Protein AF-A0A962P7S4-F1 (afdb_monomer)

Mean predicted aligned error: 7.28 Å

Foldseek 3Di:
DDWDDDPNDIDDPVPDDPVRVVCPVVVVVVVVVVVVVVVVVVVVVVVVVVVVVVVVVVCVPPDDPPDD

Structure (mmCIF, N/CA/C/O backbone):
data_AF-A0A962P7S4-F1
#
_entry.id   AF-A0A962P7S4-F1
#
loop_
_atom_site.group_PDB
_atom_site.id
_atom_site.type_symbol
_atom_site.label_atom_id
_atom_site.label_alt_id
_atom_site.label_comp_id
_atom_site.label_asym_id
_atom_site.label_entity_id
_atom_site.label_seq_id
_atom_site.pdbx_PDB_ins_code
_atom_site.Cartn_x
_atom_site.Cartn_y
_atom_site.Cartn_z
_atom_site.occupancy
_atom_s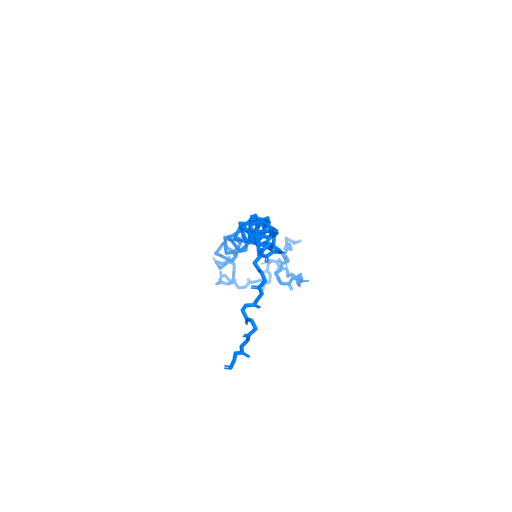ite.B_iso_or_equiv
_atom_site.auth_seq_id
_atom_site.auth_comp_id
_atom_site.auth_asym_id
_atom_site.auth_atom_id
_atom_site.pdbx_PDB_model_num
ATOM 1 N N . MET A 1 1 ? -29.145 -3.378 14.685 1.00 62.75 1 MET A N 1
ATOM 2 C CA . MET A 1 1 ? -27.966 -2.734 15.296 1.00 62.75 1 MET A CA 1
ATOM 3 C C . MET A 1 1 ? -26.966 -2.499 14.181 1.00 62.75 1 MET A C 1
ATOM 5 O O . MET A 1 1 ? -26.894 -3.368 13.318 1.00 62.75 1 MET A O 1
ATOM 9 N N . PRO A 1 2 ? -26.297 -1.339 14.112 1.00 83.31 2 PRO A N 1
ATOM 10 C CA . PRO A 1 2 ? -25.276 -1.087 13.103 1.00 83.31 2 PRO A CA 1
ATOM 11 C C . PRO A 1 2 ? -24.088 -2.038 13.296 1.00 83.31 2 PRO A C 1
ATOM 13 O O . PRO A 1 2 ? -23.614 -2.248 14.408 1.00 83.31 2 PRO A O 1
ATOM 16 N N . ASN A 1 3 ? -23.607 -2.607 12.200 1.00 87.56 3 ASN A N 1
ATOM 17 C CA . ASN A 1 3 ? -22.529 -3.583 12.147 1.00 87.56 3 ASN A CA 1
ATOM 18 C C . ASN A 1 3 ? -21.345 -2.978 11.382 1.00 87.56 3 ASN A C 1
ATOM 20 O O . ASN A 1 3 ? -21.516 -2.196 10.445 1.00 87.56 3 ASN A O 1
ATOM 24 N N . ILE A 1 4 ? -20.130 -3.318 11.802 1.00 88.44 4 ILE A N 1
ATOM 25 C CA . ILE A 1 4 ? -18.879 -2.888 11.176 1.00 88.44 4 ILE A CA 1
ATOM 26 C C . ILE A 1 4 ? -17.995 -4.104 10.925 1.00 88.44 4 ILE A C 1
ATOM 28 O O . ILE A 1 4 ? -17.806 -4.941 11.803 1.00 88.44 4 ILE A O 1
ATOM 32 N N . THR A 1 5 ? -17.392 -4.157 9.741 1.00 88.94 5 THR A N 1
ATOM 33 C CA . THR A 1 5 ? -16.373 -5.153 9.414 1.00 88.94 5 THR A CA 1
ATOM 34 C C . THR A 1 5 ? -14.985 -4.574 9.656 1.00 88.94 5 THR A C 1
ATOM 36 O O . THR A 1 5 ? -14.636 -3.545 9.082 1.00 88.94 5 THR A O 1
ATOM 39 N N . ILE A 1 6 ? -14.189 -5.238 10.493 1.00 87.69 6 ILE A N 1
ATOM 40 C CA . ILE A 1 6 ? -12.780 -4.914 10.753 1.00 87.69 6 ILE A CA 1
ATOM 41 C C . ILE A 1 6 ? -11.969 -6.180 10.496 1.00 87.69 6 ILE A C 1
ATOM 43 O O . ILE A 1 6 ? -12.284 -7.231 11.051 1.00 87.69 6 ILE A O 1
ATOM 47 N N . ASN A 1 7 ? -10.934 -6.101 9.654 1.00 85.31 7 ASN A N 1
ATOM 48 C CA . ASN A 1 7 ? -10.084 -7.249 9.300 1.00 85.31 7 ASN A CA 1
ATOM 49 C C . ASN A 1 7 ? -10.883 -8.482 8.825 1.00 85.31 7 ASN A C 1
ATOM 51 O O . ASN A 1 7 ? -10.572 -9.615 9.184 1.00 85.31 7 ASN A O 1
ATOM 55 N N . GLY A 1 8 ? -11.960 -8.259 8.064 1.00 86.62 8 GLY A N 1
ATOM 56 C CA . GLY A 1 8 ? -12.824 -9.327 7.546 1.00 86.62 8 GLY A CA 1
ATOM 57 C C . GLY A 1 8 ? -13.755 -9.973 8.578 1.00 86.62 8 GLY A C 1
ATOM 58 O O . GLY A 1 8 ? -14.506 -10.877 8.223 1.00 86.62 8 GLY A O 1
ATOM 59 N N . LYS A 1 9 ? -13.749 -9.512 9.834 1.00 90.44 9 LYS A N 1
ATOM 60 C CA . LYS A 1 9 ? -14.667 -9.973 10.876 1.00 90.44 9 LYS A CA 1
ATOM 61 C C . LYS A 1 9 ? -15.729 -8.921 11.159 1.00 90.44 9 LYS A C 1
ATOM 63 O O . LYS A 1 9 ? -15.428 -7.735 11.267 1.00 90.44 9 LYS A O 1
ATOM 68 N N . GLU A 1 10 ? -16.968 -9.372 11.282 1.00 92.19 10 GLU A N 1
ATOM 69 C CA . GLU A 1 10 ? -18.109 -8.520 11.586 1.00 92.19 10 GLU A CA 1
ATOM 70 C C . GLU A 1 10 ? -18.246 -8.308 13.098 1.00 92.19 10 GLU A C 1
ATOM 72 O O . GLU A 1 10 ? -18.113 -9.242 13.896 1.00 92.19 10 GLU A O 1
ATOM 77 N N . TYR A 1 11 ? -18.509 -7.063 13.485 1.00 90.75 11 TYR A N 1
ATOM 78 C CA . TYR A 1 11 ? -18.705 -6.640 14.861 1.00 90.75 11 TYR A CA 1
ATOM 79 C C . TYR A 1 11 ? -19.984 -5.824 14.977 1.00 90.75 11 TYR A C 1
ATOM 81 O O . TYR A 1 11 ? -20.262 -4.938 14.170 1.00 90.75 11 TYR A O 1
ATOM 89 N N . ASP A 1 12 ? -20.735 -6.106 16.032 1.00 93.12 12 ASP A N 1
ATOM 90 C CA . ASP A 1 12 ? -21.865 -5.291 16.450 1.00 93.12 12 ASP A CA 1
ATOM 91 C C . ASP A 1 12 ? -21.336 -4.005 17.092 1.00 93.12 12 ASP A C 1
ATOM 93 O O . ASP A 1 12 ? -20.631 -4.051 18.106 1.00 93.12 12 ASP A O 1
ATOM 97 N N . LEU A 1 13 ? -21.643 -2.864 16.480 1.00 87.88 13 LEU A N 1
ATOM 98 C CA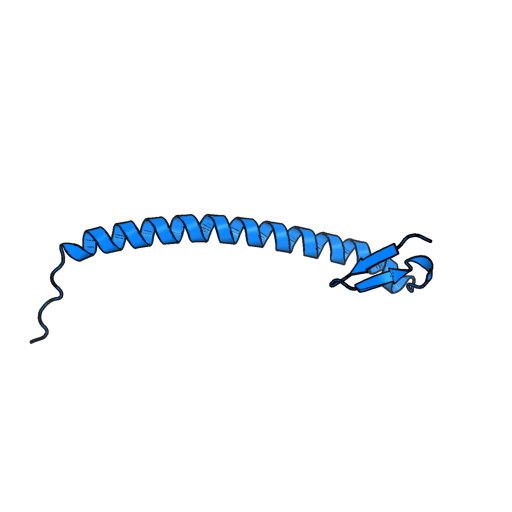 . LEU A 1 13 ? -21.113 -1.568 16.883 1.00 87.88 13 LEU A CA 1
ATOM 99 C C . LEU A 1 13 ? -21.599 -1.184 18.286 1.00 87.88 13 LEU A C 1
ATOM 101 O O . LEU A 1 13 ? -20.858 -0.540 19.027 1.00 87.88 13 LEU A O 1
ATOM 105 N N . ASP A 1 14 ? -22.785 -1.641 18.691 1.00 91.00 14 ASP A N 1
ATOM 106 C CA . ASP A 1 14 ? -23.351 -1.368 20.014 1.00 91.00 14 ASP A CA 1
ATOM 107 C C . ASP A 1 14 ? -22.618 -2.141 21.124 1.00 91.00 14 ASP A C 1
ATOM 109 O O . ASP A 1 14 ? -22.590 -1.695 22.271 1.00 91.00 14 ASP A O 1
ATOM 113 N N . LYS A 1 15 ? -21.940 -3.245 20.777 1.00 92.81 15 LYS A N 1
ATOM 114 C CA . LYS A 1 15 ? -21.139 -4.070 21.701 1.00 92.81 15 LYS A CA 1
ATOM 115 C C . LYS A 1 15 ? -19.683 -3.621 21.831 1.00 92.81 15 LYS A C 1
ATOM 117 O O . LYS A 1 15 ? -18.937 -4.198 22.622 1.00 92.81 15 LYS A O 1
ATOM 122 N N . LEU A 1 16 ? -19.255 -2.623 21.057 1.00 90.44 16 LEU A N 1
ATOM 123 C CA . LEU A 1 16 ? -17.904 -2.072 21.148 1.00 90.44 16 LEU A CA 1
ATOM 124 C C . LEU A 1 16 ? -17.780 -1.116 22.339 1.00 90.44 16 LEU A C 1
ATOM 126 O O . LEU A 1 16 ? -18.692 -0.336 22.620 1.00 90.44 16 LEU A O 1
ATOM 130 N N . SER A 1 17 ? -16.618 -1.132 22.996 1.00 93.19 17 SER A N 1
ATOM 131 C CA . SER A 1 17 ? -16.289 -0.146 24.029 1.00 93.19 17 SER A CA 1
ATOM 132 C C . SER A 1 17 ? -16.163 1.258 23.432 1.00 93.19 17 SER A C 1
ATOM 134 O O . SER A 1 17 ? -15.829 1.415 22.255 1.00 93.19 17 SER A O 1
ATOM 136 N N . ASP A 1 18 ? -16.363 2.293 24.248 1.00 91.75 18 ASP A N 1
ATOM 137 C CA . ASP A 1 18 ? -16.232 3.685 23.792 1.00 91.75 18 ASP A CA 1
ATOM 138 C C . ASP A 1 18 ? -14.824 3.994 23.274 1.00 91.75 18 ASP A C 1
ATOM 140 O O . ASP A 1 18 ? -14.666 4.672 22.259 1.00 91.75 18 ASP A O 1
ATOM 144 N N . ASN A 1 19 ? -13.794 3.413 23.900 1.00 92.00 19 ASN A N 1
ATOM 145 C CA . ASN A 1 19 ? -12.424 3.514 23.403 1.00 92.00 19 ASN A CA 1
ATOM 146 C C . ASN A 1 19 ? -12.281 2.879 22.008 1.00 92.00 19 ASN A C 1
ATOM 148 O O . ASN A 1 19 ? -11.705 3.488 21.111 1.00 92.00 19 ASN A O 1
ATOM 152 N N . ALA A 1 20 ? -12.848 1.686 21.788 1.00 90.44 20 ALA A N 1
ATOM 153 C CA . ALA A 1 20 ? -12.810 1.036 20.478 1.00 90.44 20 ALA A CA 1
ATOM 154 C C . ALA A 1 20 ? -13.542 1.866 19.415 1.00 90.44 20 ALA A C 1
ATOM 156 O O . ALA A 1 20 ? -12.995 2.084 18.335 1.00 90.44 20 ALA A O 1
ATOM 15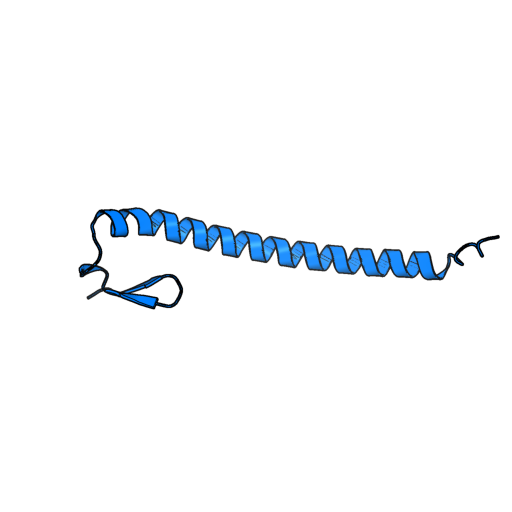7 N N . LYS A 1 21 ? -14.731 2.395 19.739 1.00 89.56 21 LYS A N 1
ATOM 158 C CA . LYS A 1 21 ? -15.491 3.311 18.872 1.00 89.56 21 LYS A CA 1
ATOM 159 C C . LYS A 1 21 ? -14.678 4.558 18.512 1.00 89.56 21 LYS A C 1
ATOM 161 O O . LYS A 1 21 ? -14.665 4.949 17.347 1.00 89.56 21 LYS A O 1
ATOM 166 N N . GLY A 1 22 ? -13.954 5.131 19.476 1.00 91.00 22 GLY A N 1
ATOM 167 C CA . GLY A 1 22 ? -13.078 6.287 19.265 1.00 91.00 22 GLY A CA 1
ATOM 168 C C . GLY A 1 22 ? -11.932 6.027 18.280 1.00 91.00 22 GLY A C 1
ATOM 169 O O . GLY A 1 22 ? -11.565 6.918 17.518 1.00 91.00 22 GLY A O 1
ATOM 170 N N . GLN A 1 23 ? -11.413 4.798 18.225 1.00 93.12 23 GLN A N 1
ATOM 171 C CA . GLN A 1 23 ? -10.328 4.427 17.308 1.00 93.12 23 GLN A CA 1
ATOM 172 C C . GLN A 1 23 ? -10.805 4.076 15.888 1.00 93.12 23 GLN A C 1
ATOM 174 O O . GLN A 1 23 ? -9.989 4.039 14.966 1.00 93.12 23 GLN A O 1
ATOM 179 N N . LEU A 1 24 ? -12.109 3.855 15.669 1.00 91.31 24 LEU A N 1
ATOM 180 C CA . LEU A 1 24 ? -12.639 3.461 14.353 1.00 91.31 24 LEU A CA 1
ATOM 181 C C . LEU A 1 24 ? -12.363 4.497 13.260 1.00 91.31 24 LEU A C 1
ATOM 183 O O . LEU A 1 24 ? -12.153 4.128 12.106 1.00 91.31 24 LEU A O 1
ATOM 187 N N . SER A 1 25 ? -12.368 5.786 13.609 1.00 89.69 25 SER A N 1
ATOM 188 C CA . SER A 1 25 ? -12.055 6.858 12.658 1.00 89.69 25 SER A CA 1
ATOM 189 C C . SER A 1 25 ? -10.602 6.767 12.187 1.00 89.69 25 SER A C 1
ATOM 191 O O . SER A 1 25 ? -10.338 6.707 10.987 1.00 89.69 25 SER A O 1
ATOM 193 N N . SER A 1 26 ? -9.666 6.656 13.134 1.00 93.62 26 SER A N 1
ATOM 194 C CA . SER A 1 26 ? -8.235 6.506 12.857 1.00 93.62 26 SER A CA 1
ATOM 195 C C . SER A 1 26 ? -7.943 5.264 12.017 1.00 93.62 26 SER A C 1
ATOM 197 O O . SER A 1 26 ? -7.174 5.338 11.062 1.00 93.62 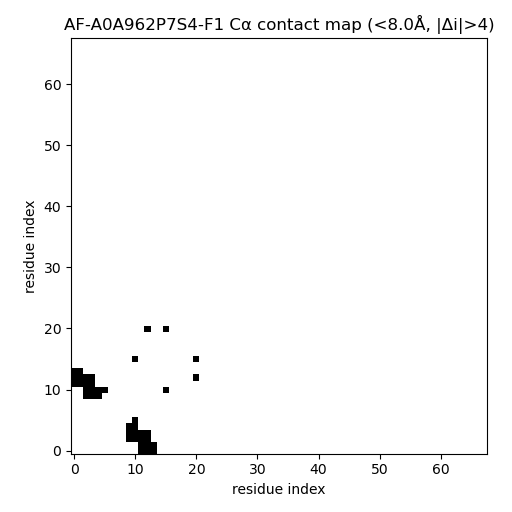26 SER A O 1
ATOM 199 N N . LEU A 1 27 ? -8.598 4.140 12.332 1.00 93.25 27 LEU A N 1
ATOM 200 C CA . LEU A 1 27 ? -8.463 2.899 11.573 1.00 93.25 27 LEU A CA 1
ATOM 201 C C . LEU A 1 27 ? -8.900 3.079 10.112 1.00 93.25 27 LEU A C 1
ATOM 203 O O . LEU A 1 27 ? -8.141 2.759 9.204 1.00 93.25 27 LEU A O 1
ATOM 207 N N . ARG A 1 28 ? -10.077 3.671 9.875 1.00 90.75 28 ARG A N 1
ATOM 208 C CA . ARG A 1 28 ? -10.580 3.923 8.512 1.00 90.75 28 ARG A CA 1
ATOM 209 C C . ARG A 1 28 ? -9.657 4.831 7.705 1.00 90.75 28 ARG A C 1
ATOM 211 O O . ARG A 1 28 ? -9.466 4.599 6.515 1.00 90.75 28 ARG A O 1
ATOM 218 N N . ILE A 1 29 ? -9.088 5.856 8.338 1.00 95.00 29 ILE A N 1
ATOM 219 C CA . ILE A 1 29 ? -8.120 6.751 7.691 1.00 95.00 29 ILE A CA 1
ATOM 220 C C . ILE A 1 29 ? -6.854 5.976 7.308 1.00 95.00 29 ILE A C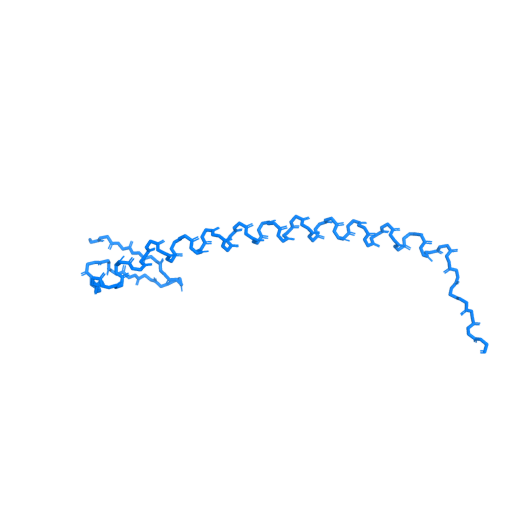 1
ATOM 222 O O . ILE A 1 29 ? -6.352 6.132 6.193 1.00 95.00 29 ILE A O 1
ATOM 226 N N . ALA A 1 30 ? -6.350 5.119 8.201 1.00 96.44 30 ALA A N 1
ATOM 227 C CA . ALA A 1 30 ? -5.197 4.275 7.912 1.00 96.44 30 ALA A CA 1
ATOM 228 C C . ALA A 1 30 ? -5.476 3.322 6.738 1.00 96.44 30 ALA A C 1
ATOM 230 O O . ALA A 1 30 ? -4.675 3.268 5.805 1.00 96.44 30 ALA A O 1
ATOM 231 N N . ASP A 1 31 ? -6.632 2.655 6.723 1.00 94.25 31 ASP A N 1
ATOM 232 C CA . ASP A 1 31 ? -7.037 1.752 5.639 1.00 94.25 31 ASP A CA 1
ATOM 233 C C . ASP A 1 31 ? -7.116 2.478 4.287 1.00 94.25 31 ASP A C 1
ATOM 235 O O . ASP A 1 31 ? -6.588 2.000 3.280 1.00 94.25 31 ASP A O 1
ATOM 239 N N . GLN A 1 32 ? -7.711 3.675 4.259 1.00 95.88 32 GLN A N 1
ATOM 240 C CA . GLN A 1 32 ? -7.756 4.512 3.057 1.00 95.88 32 GLN A CA 1
ATOM 241 C C . GLN A 1 32 ? -6.352 4.885 2.571 1.00 95.88 32 GLN A C 1
ATOM 243 O O . GLN A 1 32 ? -6.073 4.826 1.371 1.00 95.88 32 GLN A O 1
ATOM 248 N N . LYS A 1 33 ? -5.447 5.237 3.493 1.00 98.25 33 LYS A N 1
ATOM 249 C CA . LYS A 1 33 ? -4.073 5.595 3.136 1.00 98.25 33 LYS A CA 1
ATOM 250 C C . LYS A 1 33 ? -3.293 4.397 2.599 1.00 98.25 33 LYS A C 1
ATOM 252 O O . LYS A 1 33 ? -2.547 4.551 1.634 1.00 98.25 33 LYS A O 1
ATOM 257 N N . ILE A 1 34 ? -3.487 3.214 3.178 1.00 97.69 34 ILE A N 1
ATOM 258 C CA . ILE A 1 34 ? -2.894 1.966 2.689 1.00 97.69 34 ILE A CA 1
ATOM 259 C C . ILE A 1 34 ? -3.367 1.683 1.260 1.00 97.69 34 ILE A C 1
ATOM 261 O O . ILE A 1 34 ? -2.534 1.441 0.388 1.00 97.69 34 ILE A O 1
ATOM 265 N N . ALA A 1 35 ? -4.673 1.777 0.997 1.00 97.69 35 ALA A N 1
ATOM 266 C CA . ALA A 1 35 ? -5.224 1.561 -0.340 1.00 97.69 35 ALA A CA 1
ATOM 267 C C . ALA A 1 35 ? -4.647 2.549 -1.372 1.00 97.69 35 ALA A C 1
ATOM 269 O O . ALA A 1 35 ? -4.274 2.151 -2.476 1.00 97.69 35 ALA A O 1
ATOM 270 N N . GLN A 1 36 ? -4.502 3.825 -0.998 1.00 98.44 36 GLN A N 1
ATOM 271 C CA . GLN A 1 36 ? -3.865 4.830 -1.852 1.00 98.44 36 GLN A CA 1
ATOM 272 C C . GLN A 1 36 ? -2.407 4.464 -2.172 1.00 98.44 36 GLN A C 1
ATOM 274 O O . GLN A 1 36 ? -2.007 4.473 -3.334 1.00 98.44 36 GLN A O 1
ATOM 279 N N . LEU A 1 37 ? -1.615 4.113 -1.155 1.00 98.75 37 LEU A N 1
ATOM 280 C CA . LEU A 1 37 ? -0.208 3.749 -1.336 1.00 98.75 37 LEU A CA 1
ATOM 281 C C . LEU A 1 37 ? -0.049 2.500 -2.211 1.00 98.75 37 LEU A C 1
ATOM 283 O O . LEU A 1 37 ? 0.861 2.437 -3.031 1.00 98.75 37 LEU A O 1
ATOM 287 N N . GLN A 1 38 ? -0.946 1.521 -2.089 1.00 98.62 38 GLN A N 1
ATOM 288 C CA . GLN A 1 38 ? -0.951 0.345 -2.962 1.00 98.62 38 GLN A CA 1
ATOM 289 C C . GLN A 1 38 ? -1.197 0.717 -4.431 1.00 98.62 38 GLN A C 1
ATOM 291 O O . GLN A 1 38 ? -0.536 0.169 -5.315 1.00 98.62 38 GLN A O 1
ATOM 296 N N . ALA A 1 39 ? -2.090 1.674 -4.700 1.00 98.56 39 ALA A N 1
ATOM 297 C CA . ALA A 1 39 ? -2.310 2.180 -6.054 1.00 98.56 39 ALA A CA 1
ATOM 298 C C . ALA A 1 39 ? -1.065 2.899 -6.609 1.00 98.56 39 ALA A C 1
ATOM 300 O O . ALA A 1 39 ? -0.673 2.665 -7.754 1.00 98.56 39 ALA A O 1
ATOM 301 N N . GLU A 1 40 ? -0.401 3.720 -5.790 1.00 98.69 40 GLU A N 1
ATOM 302 C CA . GLU A 1 40 ? 0.858 4.386 -6.156 1.00 98.69 40 GLU A CA 1
ATOM 303 C C . GLU A 1 40 ? 1.975 3.366 -6.444 1.00 98.69 40 GLU A C 1
ATOM 305 O O . GLU A 1 40 ? 2.680 3.480 -7.449 1.00 98.69 40 GLU A O 1
ATOM 310 N N . ILE A 1 41 ? 2.090 2.313 -5.628 1.00 98.75 41 ILE A N 1
ATOM 311 C CA . ILE A 1 41 ? 3.034 1.209 -5.852 1.00 98.75 41 ILE A CA 1
ATOM 312 C C . ILE A 1 41 ? 2.772 0.532 -7.202 1.00 98.75 41 ILE A C 1
ATOM 314 O O . ILE A 1 41 ? 3.714 0.335 -7.970 1.00 98.75 41 ILE A O 1
ATOM 318 N N . ALA A 1 42 ? 1.518 0.202 -7.523 1.00 98.56 42 ALA A N 1
ATOM 319 C CA . ALA A 1 42 ? 1.170 -0.449 -8.788 1.00 98.56 42 ALA A CA 1
ATOM 320 C C . ALA A 1 42 ? 1.532 0.417 -10.012 1.00 98.56 42 ALA A C 1
ATOM 322 O O . ALA A 1 42 ? 2.050 -0.083 -11.020 1.00 98.56 42 ALA A O 1
ATOM 323 N N . LEU A 1 43 ? 1.324 1.733 -9.907 1.00 98.69 43 LEU A N 1
ATOM 324 C CA . LEU A 1 43 ? 1.723 2.696 -10.932 1.00 98.69 43 LEU A CA 1
ATOM 325 C C . LEU A 1 43 ? 3.243 2.690 -11.140 1.00 98.69 43 LEU A C 1
ATOM 327 O O . LEU A 1 43 ? 3.722 2.539 -12.267 1.00 98.69 43 LEU A O 1
ATOM 331 N N . VAL A 1 44 ? 4.014 2.786 -10.055 1.00 98.75 44 VAL A N 1
ATOM 332 C CA . VAL A 1 44 ? 5.483 2.819 -10.126 1.00 98.75 44 VAL A CA 1
ATOM 333 C C . VAL A 1 44 ? 6.054 1.483 -10.610 1.00 98.75 44 VAL A C 1
ATOM 335 O O . VAL A 1 44 ? 6.990 1.470 -11.409 1.00 98.75 44 VAL A O 1
ATOM 338 N N . GLN A 1 45 ? 5.473 0.350 -10.208 1.00 98.81 45 GLN A N 1
ATOM 339 C CA . GLN A 1 45 ? 5.856 -0.976 -10.706 1.00 98.81 45 GLN A CA 1
ATOM 340 C C . GLN A 1 45 ? 5.689 -1.088 -12.226 1.00 98.81 45 GLN A C 1
ATOM 342 O O . GLN A 1 45 ? 6.556 -1.642 -12.905 1.00 98.81 45 GLN A O 1
ATOM 347 N N . THR A 1 46 ? 4.616 -0.518 -12.778 1.00 98.56 46 THR A N 1
ATOM 348 C CA . THR A 1 46 ? 4.394 -0.475 -14.229 1.00 98.56 46 THR A CA 1
ATOM 349 C C . THR A 1 46 ? 5.503 0.305 -14.937 1.00 98.56 46 THR A C 1
ATOM 351 O O . THR A 1 46 ? 6.090 -0.201 -15.898 1.00 98.56 46 THR A O 1
ATOM 354 N N . ALA A 1 47 ? 5.849 1.493 -14.428 1.00 98.44 47 ALA A N 1
ATOM 355 C CA . ALA A 1 47 ? 6.942 2.307 -14.963 1.00 98.44 47 ALA A CA 1
ATOM 356 C C . ALA A 1 47 ? 8.295 1.580 -14.870 1.00 98.44 47 ALA A C 1
ATOM 358 O O . ALA A 1 47 ? 9.010 1.467 -15.865 1.00 98.44 47 ALA A O 1
ATOM 359 N N . ARG A 1 48 ? 8.612 0.988 -13.711 1.00 98.69 48 ARG A N 1
ATOM 360 C CA . ARG A 1 48 ? 9.825 0.182 -13.505 1.00 98.69 48 ARG A CA 1
ATOM 361 C C . ARG A 1 48 ? 9.927 -0.956 -14.515 1.00 98.69 48 ARG A C 1
ATOM 363 O O . ARG A 1 48 ? 10.999 -1.189 -15.063 1.00 98.69 48 ARG A O 1
ATOM 370 N N . ASN A 1 49 ? 8.829 -1.664 -14.774 1.00 98.50 49 ASN A N 1
ATOM 371 C CA . ASN A 1 49 ? 8.813 -2.759 -15.742 1.00 98.50 49 ASN A CA 1
ATOM 372 C C . ASN A 1 49 ? 9.015 -2.264 -17.180 1.00 98.50 49 ASN A C 1
ATOM 374 O O . ASN A 1 49 ? 9.654 -2.956 -17.970 1.00 98.50 49 ASN A O 1
ATOM 378 N N . ALA A 1 50 ? 8.511 -1.076 -17.528 1.00 98.31 50 ALA A N 1
ATOM 379 C CA . ALA A 1 50 ? 8.799 -0.452 -18.818 1.00 98.31 50 ALA A CA 1
ATOM 380 C C . ALA A 1 50 ? 10.288 -0.113 -18.962 1.00 98.31 50 ALA A C 1
ATOM 382 O O . ALA A 1 50 ? 10.905 -0.519 -19.946 1.00 98.31 50 ALA A O 1
ATOM 383 N N . TYR A 1 51 ? 10.879 0.535 -17.957 1.00 98.31 51 TYR A N 1
ATOM 384 C CA . TYR A 1 51 ? 12.304 0.866 -17.960 1.00 98.31 51 TYR A CA 1
ATOM 385 C C . TYR A 1 51 ? 13.193 -0.377 -17.990 1.00 98.31 51 TYR A C 1
ATOM 387 O O . TYR A 1 51 ? 14.145 -0.414 -18.760 1.00 98.31 51 TYR A O 1
ATOM 395 N N . ALA A 1 52 ? 12.851 -1.431 -17.244 1.00 98.00 52 ALA A N 1
ATOM 396 C CA . ALA A 1 52 ? 13.590 -2.692 -17.283 1.00 98.00 52 ALA A CA 1
ATOM 397 C C . ALA A 1 52 ? 13.624 -3.299 -18.696 1.00 98.00 52 ALA A C 1
ATOM 399 O O . ALA A 1 52 ? 14.678 -3.736 -1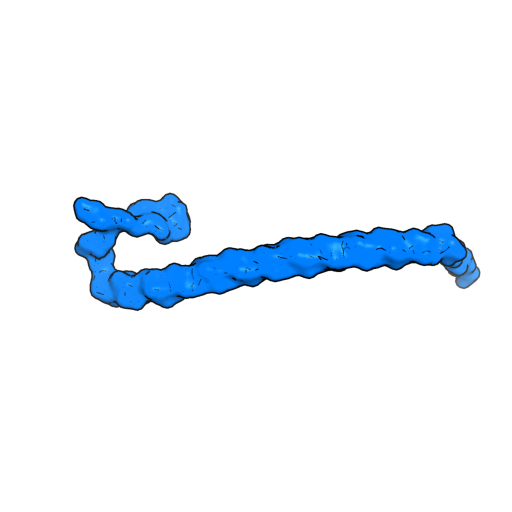9.146 1.00 98.00 52 ALA A O 1
ATOM 400 N N . ARG A 1 53 ? 12.496 -3.270 -19.424 1.00 97.06 53 ARG A N 1
ATOM 401 C CA . ARG A 1 53 ? 12.446 -3.732 -20.822 1.00 97.06 53 ARG A CA 1
ATOM 402 C C . ARG A 1 53 ? 13.291 -2.871 -21.754 1.00 97.06 53 ARG A C 1
ATOM 404 O O . ARG A 1 53 ? 13.879 -3.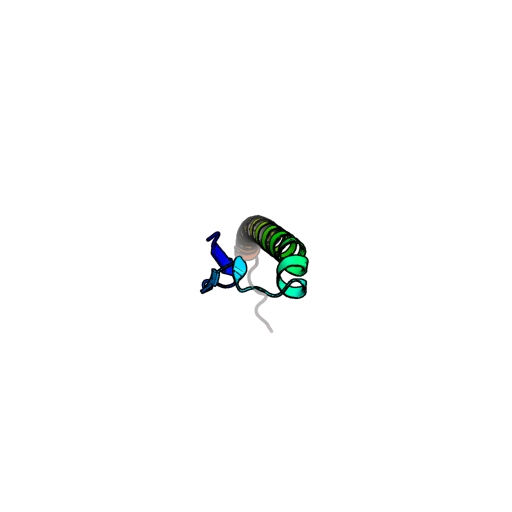406 -22.682 1.00 97.06 53 ARG A O 1
ATOM 411 N N . MET A 1 54 ? 13.323 -1.555 -21.547 1.00 96.56 54 MET A N 1
ATOM 412 C CA . MET A 1 54 ? 14.166 -0.662 -22.348 1.00 96.56 54 MET A CA 1
ATOM 413 C C . MET A 1 54 ? 15.643 -0.956 -22.104 1.00 96.56 54 MET A C 1
ATOM 415 O O . MET A 1 54 ? 16.367 -1.203 -23.055 1.00 96.56 54 MET A O 1
ATOM 419 N N . VAL A 1 55 ? 16.059 -1.031 -20.838 1.00 96.25 55 VAL A N 1
ATOM 420 C CA . VAL A 1 55 ? 17.438 -1.375 -20.468 1.00 96.25 55 VAL A CA 1
ATOM 421 C C . VAL A 1 55 ? 17.838 -2.731 -21.045 1.00 96.25 55 VAL A C 1
ATOM 423 O O . VAL A 1 55 ? 18.910 -2.844 -21.620 1.00 96.25 55 VAL A O 1
ATOM 426 N N . GLN A 1 56 ? 16.975 -3.747 -20.959 1.00 95.06 56 GLN A N 1
ATOM 427 C CA . GLN A 1 56 ? 17.264 -5.061 -21.535 1.00 95.06 56 GLN A CA 1
ATOM 428 C C . GLN A 1 56 ? 17.539 -4.989 -23.044 1.00 95.06 56 GLN A C 1
ATOM 430 O O . GLN A 1 56 ? 18.499 -5.596 -23.501 1.00 95.06 56 GLN A O 1
ATOM 435 N N . LYS A 1 57 ? 16.753 -4.212 -23.799 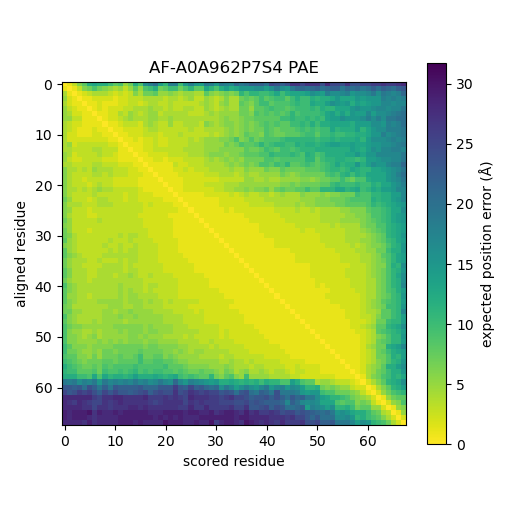1.00 94.12 57 LYS A N 1
ATOM 436 C CA . LYS A 1 57 ? 16.980 -4.017 -25.240 1.00 94.12 57 LYS A CA 1
ATOM 437 C C . LYS A 1 57 ? 18.321 -3.356 -25.544 1.00 94.12 57 LYS A C 1
ATOM 439 O O . LYS A 1 57 ? 18.982 -3.754 -26.492 1.00 94.12 57 LYS A O 1
ATOM 444 N N . GLU A 1 58 ? 18.727 -2.369 -24.746 1.00 92.81 58 GLU A N 1
ATOM 445 C CA . GLU A 1 58 ? 20.043 -1.735 -24.904 1.00 92.81 58 GLU A CA 1
ATOM 446 C C . GLU A 1 58 ? 21.178 -2.727 -24.605 1.00 92.81 58 GLU A C 1
ATOM 448 O O . GLU A 1 58 ? 22.205 -2.723 -25.277 1.00 92.81 58 GLU A O 1
ATOM 453 N N . LEU A 1 59 ? 20.980 -3.615 -23.624 1.00 91.62 59 LEU A N 1
ATOM 454 C CA . LEU A 1 59 ? 21.966 -4.626 -23.236 1.00 91.62 59 LEU A CA 1
ATOM 455 C C . LEU A 1 59 ? 22.069 -5.798 -24.220 1.00 91.62 59 LEU A C 1
ATOM 457 O O . LEU A 1 59 ? 23.119 -6.422 -24.280 1.00 91.62 59 LEU A O 1
ATOM 461 N N . GLU A 1 60 ? 21.039 -6.097 -25.015 1.00 85.00 60 GLU A N 1
ATOM 462 C CA . GLU A 1 60 ? 21.103 -7.140 -26.058 1.00 85.00 60 GLU A CA 1
ATOM 463 C C . GLU A 1 60 ? 22.153 -6.831 -27.146 1.00 85.00 60 GLU A C 1
ATOM 465 O O . GLU A 1 60 ? 22.633 -7.748 -27.808 1.00 85.00 60 GLU A O 1
ATOM 470 N N . GLY A 1 61 ? 22.544 -5.560 -27.306 1.00 71.38 61 GLY A N 1
ATOM 471 C CA . GLY A 1 61 ? 23.650 -5.132 -28.171 1.00 71.38 61 GLY A CA 1
ATOM 472 C C . GLY A 1 61 ? 25.011 -5.041 -27.471 1.00 71.38 61 GLY A C 1
ATOM 473 O O . GLY A 1 61 ? 26.003 -4.708 -28.117 1.00 71.38 61 GLY A O 1
ATOM 474 N N . VAL A 1 62 ? 25.070 -5.314 -26.166 1.00 67.88 62 VAL A N 1
ATOM 475 C CA . VAL A 1 62 ? 26.300 -5.319 -25.373 1.00 67.88 62 VAL A CA 1
ATOM 476 C C . VAL A 1 62 ? 26.680 -6.777 -25.147 1.00 67.88 62 VAL A C 1
ATOM 478 O O . VAL A 1 62 ? 26.155 -7.430 -24.245 1.00 67.88 62 VAL A O 1
ATOM 481 N N . GLU A 1 63 ? 27.576 -7.313 -25.983 1.00 63.06 63 GLU A N 1
ATOM 482 C CA . GLU A 1 63 ? 28.173 -8.616 -25.686 1.00 63.06 63 GLU A CA 1
ATOM 483 C C . GLU A 1 63 ? 28.825 -8.533 -24.297 1.00 63.06 63 GLU A C 1
ATOM 485 O O . GLU A 1 63 ? 29.597 -7.601 -24.044 1.00 63.06 63 GLU A O 1
ATOM 490 N N . PRO A 1 64 ? 28.509 -9.452 -23.367 1.00 64.56 64 PRO A N 1
ATOM 491 C CA . PRO A 1 64 ? 29.221 -9.493 -22.104 1.00 64.56 64 PRO A CA 1
ATOM 492 C C . PRO A 1 64 ? 30.695 -9.722 -22.437 1.00 64.56 64 PRO A C 1
ATOM 494 O O . PRO A 1 64 ? 31.015 -10.706 -23.109 1.00 64.56 64 PRO A O 1
ATOM 497 N N . GLU A 1 65 ? 31.575 -8.805 -22.014 1.00 63.19 65 GLU A N 1
ATOM 498 C CA . GLU A 1 65 ? 33.016 -8.991 -22.177 1.00 63.19 65 GLU A CA 1
ATOM 499 C C . GLU A 1 65 ? 33.361 -10.392 -21.673 1.00 63.19 65 GLU A C 1
ATOM 501 O O . GLU A 1 65 ? 33.113 -10.739 -20.514 1.00 63.19 65 GLU A O 1
ATOM 506 N N . SER A 1 66 ? 33.856 -11.221 -22.595 1.00 59.09 66 SER A N 1
ATOM 507 C CA . SER A 1 66 ? 34.350 -12.555 -22.295 1.00 59.09 66 SER A CA 1
ATOM 508 C C . SER A 1 66 ? 35.452 -12.373 -21.262 1.00 59.09 66 SER A C 1
ATOM 510 O O . SER A 1 66 ? 36.526 -11.880 -21.600 1.00 59.09 66 SER A O 1
ATOM 512 N N . GLY A 1 67 ? 35.153 -12.681 -19.999 1.00 66.38 67 GLY A N 1
ATOM 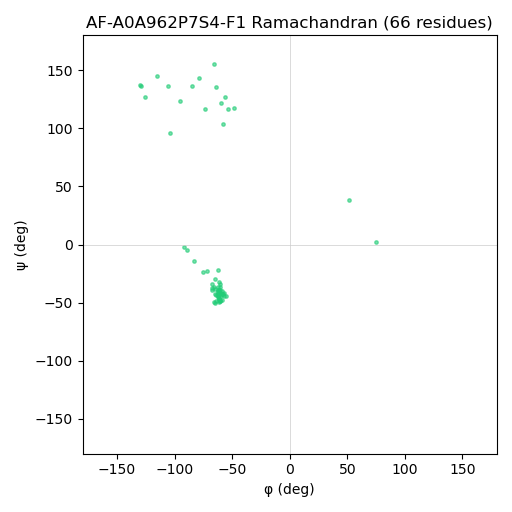513 C CA . GLY A 1 67 ? 36.122 -12.581 -18.917 1.00 66.38 67 GLY A CA 1
ATOM 514 C C . GLY A 1 67 ? 37.367 -13.381 -19.287 1.00 66.38 67 GLY A C 1
ATOM 515 O O . GLY A 1 67 ? 37.272 -14.590 -19.500 1.00 66.38 67 GLY A O 1
ATOM 516 N N . ASN A 1 68 ? 38.492 -12.680 -19.420 1.00 45.16 68 ASN A N 1
ATOM 517 C CA . ASN A 1 68 ? 39.826 -13.255 -19.580 1.00 45.16 68 ASN A CA 1
ATOM 518 C C . ASN A 1 68 ? 40.414 -13.616 -18.214 1.00 45.16 68 ASN A C 1
ATOM 520 O O . ASN A 1 68 ? 40.238 -12.803 -17.276 1.00 45.16 68 ASN A O 1
#

Sequence (68 aa):
MPNITINGKEYDLDKLSDNAKGQLSSLRIADQKIAQLQAEIALVQTARNAYARMVQKELEGVEPESGN

pLDDT: mean 89.69, std 11.58, range [45.16, 98.81]

Solvent-accessible surface area (backbone atoms only — not comparable to full-atom values): 4138 Å² total; per-residue (Å²): 129,65,71,46,74,56,96,90,40,80,39,57,54,87,77,49,52,72,68,56,59,65,46,49,60,60,50,52,53,50,53,53,51,51,56,52,50,52,53,53,49,55,53,51,50,53,51,51,55,53,50,51,54,51,54,50,60,61,45,74,75,50,76,76,77,77,84,125

Radius of gyration: 24.16 Å; Cα contacts (8 Å, |Δi|>4): 20; chains: 1; bounding box: 68×20×52 Å

Secondary structure (DSSP, 8-state):
--EEEETTEEEEGGGS-HHHHHHHHHHHHHHHHHHHHHHHHHHHHHHHHHHHHHHHHHHTTSPPP---